Protein AF-A0A3C1YW17-F1 (afdb_monomer_lite)

Secondary structure (DSSP, 8-state):
--TTTTTTTHHHHHHHHHHHHHHHHHHHHHHH-TTPPEEETTEEE-STHHHHHHHHHHHHHHHHHHHHHTT-HHHHHHHHHHHHHHHHHHHHHHHHH---HHHHHHHHHHHHHHHHHHHTGGGGSPP--HHHHHHTT------

Structure (mmCIF, N/CA/C/O backbone):
data_AF-A0A3C1YW17-F1
#
_entry.id   AF-A0A3C1YW17-F1
#
loop_
_atom_site.group_PDB
_atom_site.id
_atom_site.type_symbol
_atom_site.label_atom_id
_atom_site.label_alt_id
_atom_site.label_comp_id
_atom_site.label_asym_id
_atom_site.label_entity_id
_atom_site.label_seq_id
_atom_site.pdbx_PDB_ins_code
_atom_site.Cartn_x
_atom_site.Cartn_y
_atom_site.Cartn_z
_atom_site.occupancy
_atom_site.B_iso_or_equiv
_atom_site.auth_seq_id
_atom_site.auth_comp_id
_atom_site.auth_asym_id
_atom_site.auth_atom_id
_atom_site.pdbx_PDB_model_num
ATOM 1 N N . MET A 1 1 ? -28.255 -1.111 23.236 1.00 42.66 1 MET A N 1
ATOM 2 C CA . MET A 1 1 ? -26.813 -0.766 23.184 1.00 42.66 1 MET A CA 1
ATOM 3 C C . MET A 1 1 ? -26.067 -1.498 22.045 1.00 42.66 1 MET A C 1
ATOM 5 O O . MET A 1 1 ? -24.915 -1.858 22.203 1.00 42.66 1 MET A O 1
ATOM 9 N N . VAL A 1 2 ? -26.694 -1.706 20.872 1.00 45.72 2 VAL A N 1
ATOM 10 C CA . VAL A 1 2 ? -26.144 -2.547 19.773 1.00 45.72 2 VAL A CA 1
ATOM 11 C C . VAL A 1 2 ? -25.498 -1.714 18.645 1.00 45.72 2 VAL A C 1
ATOM 13 O O . VAL A 1 2 ? -24.780 -2.234 17.804 1.00 45.72 2 VAL A O 1
ATOM 16 N N . ARG A 1 3 ? -25.691 -0.386 18.637 1.00 38.03 3 ARG A N 1
ATOM 17 C CA . ARG A 1 3 ? -25.275 0.491 17.524 1.00 38.03 3 ARG A CA 1
ATOM 18 C C . ARG A 1 3 ? -23.795 0.914 17.557 1.00 38.03 3 ARG A C 1
ATOM 20 O O . ARG A 1 3 ? -23.273 1.336 16.532 1.00 38.03 3 ARG A O 1
ATOM 27 N N . GLN A 1 4 ? -23.119 0.809 18.706 1.00 47.25 4 GLN A N 1
ATOM 28 C CA . GLN A 1 4 ? -21.740 1.299 18.877 1.00 47.25 4 GLN A CA 1
ATOM 29 C C . GLN A 1 4 ? -20.655 0.311 18.415 1.00 47.25 4 GLN A C 1
ATOM 31 O O . GLN A 1 4 ? -19.578 0.744 18.015 1.00 47.25 4 GLN A O 1
ATOM 36 N N . THR A 1 5 ? -20.917 -0.999 18.404 1.00 50.47 5 THR A N 1
ATOM 37 C CA . THR A 1 5 ? -19.925 -2.011 17.991 1.00 50.47 5 THR A CA 1
ATOM 38 C C . THR A 1 5 ? -19.733 -2.069 16.474 1.00 50.47 5 THR A C 1
ATOM 40 O O . THR A 1 5 ? -18.612 -2.262 16.006 1.00 50.47 5 THR A O 1
ATOM 43 N N . THR A 1 6 ? -20.788 -1.831 15.689 1.00 54.44 6 THR A N 1
ATOM 44 C CA . THR A 1 6 ? -20.739 -1.901 14.216 1.00 54.44 6 THR A CA 1
ATOM 45 C C . THR A 1 6 ? -19.977 -0.731 13.579 1.00 54.44 6 THR A C 1
ATOM 47 O O . THR A 1 6 ? -19.446 -0.870 12.483 1.00 54.44 6 THR A O 1
ATOM 50 N N . GLN A 1 7 ? -19.871 0.410 14.270 1.00 68.81 7 GLN A N 1
ATOM 51 C CA . GLN A 1 7 ? -19.274 1.648 13.744 1.00 68.81 7 GLN A CA 1
ATOM 52 C C . GLN A 1 7 ? -17.746 1.733 13.893 1.00 68.81 7 GLN A C 1
ATOM 54 O O . GLN A 1 7 ? -17.108 2.587 13.276 1.00 68.81 7 GLN A O 1
ATOM 59 N N . ARG A 1 8 ? -17.124 0.853 14.689 1.00 82.25 8 ARG A N 1
ATOM 60 C CA . ARG A 1 8 ? -15.684 0.938 14.959 1.00 82.25 8 ARG A CA 1
ATOM 61 C C . ARG A 1 8 ? -14.867 0.598 13.708 1.00 82.25 8 ARG A C 1
ATOM 63 O O . ARG A 1 8 ? -14.898 -0.533 13.222 1.00 82.25 8 ARG A O 1
ATOM 70 N N . GLY A 1 9 ? -14.099 1.582 13.239 1.00 89.81 9 GLY A N 1
ATOM 71 C CA . GLY A 1 9 ? -13.130 1.421 12.154 1.00 89.81 9 GLY A CA 1
ATOM 72 C C . GLY A 1 9 ? -13.745 1.101 10.792 1.00 89.81 9 GLY A C 1
ATOM 73 O O . GLY A 1 9 ? -13.084 0.444 9.998 1.00 89.81 9 GLY A O 1
ATOM 74 N N . ILE A 1 10 ? -14.998 1.505 10.526 1.00 94.69 10 ILE A N 1
ATOM 75 C CA . ILE A 1 10 ? -15.660 1.271 9.225 1.00 94.69 10 ILE A CA 1
ATOM 76 C C . ILE A 1 10 ? -14.802 1.778 8.063 1.00 94.69 10 ILE A C 1
ATOM 78 O O . ILE A 1 10 ? -14.644 1.087 7.068 1.00 94.69 10 ILE A O 1
ATOM 82 N N . ASP A 1 11 ? -14.225 2.961 8.204 1.00 95.25 11 ASP A N 1
ATOM 83 C CA . ASP A 1 11 ? -13.299 3.551 7.243 1.00 95.25 11 ASP A CA 1
ATOM 84 C C . ASP A 1 11 ? -12.079 2.664 6.959 1.00 95.25 11 ASP A C 1
ATOM 86 O O . ASP A 1 11 ? -11.790 2.379 5.800 1.00 95.25 11 ASP A O 1
ATOM 90 N N . LEU A 1 12 ? -11.412 2.143 7.991 1.00 95.88 12 LEU A N 1
ATOM 91 C CA . LEU A 1 12 ? -10.318 1.183 7.810 1.00 95.88 12 LEU A CA 1
ATOM 92 C C . LEU A 1 12 ? -10.796 -0.112 7.153 1.00 95.88 12 LEU A C 1
ATOM 94 O O . LEU A 1 12 ? -10.087 -0.653 6.313 1.00 95.88 12 LEU A O 1
ATOM 98 N N . LYS A 1 13 ? -12.001 -0.592 7.472 1.00 96.75 13 LYS A N 1
ATOM 99 C CA . LYS A 1 13 ? -12.582 -1.776 6.819 1.00 96.75 13 LYS A CA 1
ATOM 100 C C . LYS A 1 13 ? -12.884 -1.529 5.343 1.00 96.75 13 LYS A C 1
ATOM 102 O O . LYS A 1 13 ? -12.658 -2.426 4.537 1.00 96.75 13 LYS A O 1
ATOM 107 N N . LEU A 1 14 ? -13.349 -0.331 4.985 1.00 97.19 14 LEU A N 1
ATOM 108 C CA . LEU A 1 14 ? -13.546 0.081 3.594 1.00 97.19 14 LEU A CA 1
ATOM 109 C C . LEU A 1 14 ? -12.213 0.135 2.848 1.00 97.19 14 LEU A C 1
ATOM 111 O O . LEU A 1 14 ? -12.113 -0.422 1.758 1.00 97.19 14 LEU A O 1
ATOM 115 N N . PHE A 1 15 ? -11.171 0.711 3.456 1.00 97.56 15 PHE A N 1
ATOM 116 C CA . PHE A 1 15 ? -9.818 0.619 2.906 1.00 97.56 15 PHE A CA 1
ATOM 117 C C . PHE A 1 15 ? -9.369 -0.836 2.774 1.00 97.56 15 PHE A C 1
ATOM 119 O O . PHE A 1 15 ? -8.833 -1.208 1.740 1.00 97.56 15 PHE A O 1
ATOM 126 N N . GLY A 1 16 ? -9.645 -1.684 3.763 1.00 97.81 16 GLY A N 1
ATOM 127 C CA . GLY A 1 16 ? -9.329 -3.107 3.700 1.00 97.81 16 GLY A CA 1
ATOM 128 C C . GLY A 1 16 ? -9.994 -3.807 2.514 1.00 97.81 16 GLY A C 1
ATOM 129 O O . GLY A 1 16 ? -9.319 -4.489 1.749 1.00 97.81 16 GLY A O 1
ATOM 130 N N . ALA A 1 17 ? -11.290 -3.577 2.299 1.00 98.19 17 ALA A N 1
ATOM 131 C CA . ALA A 1 17 ? -12.010 -4.092 1.136 1.00 98.19 17 ALA A CA 1
ATOM 132 C C . ALA A 1 17 ? -11.430 -3.562 -0.186 1.00 98.19 17 ALA A C 1
ATOM 134 O O . ALA A 1 17 ? -11.287 -4.324 -1.142 1.00 98.19 17 ALA A O 1
ATOM 135 N N . LEU A 1 18 ? -11.036 -2.285 -0.231 1.00 97.94 18 LEU A N 1
ATOM 136 C CA . LEU A 1 18 ? -10.376 -1.697 -1.395 1.00 97.94 18 LEU A CA 1
ATOM 137 C C . LEU A 1 18 ? -9.015 -2.353 -1.667 1.00 97.94 18 LEU A C 1
ATOM 139 O O . LEU A 1 18 ? -8.719 -2.663 -2.813 1.00 97.94 18 LEU A O 1
ATOM 143 N N . PHE A 1 19 ? -8.220 -2.634 -0.634 1.00 98.06 19 PHE A N 1
ATOM 144 C CA . PHE A 1 19 ? -6.955 -3.366 -0.757 1.00 98.06 19 PHE A CA 1
ATOM 145 C C . PHE A 1 19 ? -7.159 -4.786 -1.302 1.00 98.06 19 PHE A C 1
ATOM 147 O O . PHE A 1 19 ? -6.386 -5.226 -2.148 1.00 98.06 19 PHE A O 1
ATOM 154 N N . LEU A 1 20 ? -8.217 -5.489 -0.879 1.00 98.50 20 LEU A N 1
ATOM 155 C CA . LEU A 1 20 ? -8.567 -6.798 -1.448 1.00 98.50 20 LEU A CA 1
ATOM 156 C C . LEU A 1 20 ? -8.933 -6.683 -2.935 1.00 98.50 20 LEU A C 1
ATOM 158 O O . LEU A 1 20 ? -8.476 -7.486 -3.745 1.00 98.50 20 LEU A O 1
ATOM 162 N N . LEU A 1 21 ? -9.725 -5.673 -3.305 1.00 98.25 21 LEU A N 1
ATOM 163 C CA . LEU A 1 21 ? -10.079 -5.420 -4.702 1.00 98.25 21 LEU A CA 1
ATOM 164 C C . LEU A 1 21 ? -8.838 -5.092 -5.545 1.00 98.25 21 LEU A C 1
ATOM 166 O O . LEU A 1 21 ? -8.682 -5.638 -6.632 1.00 98.25 21 LEU A O 1
ATOM 170 N N . VAL A 1 22 ? -7.939 -4.249 -5.036 1.00 96.50 22 VAL A N 1
ATOM 171 C CA . VAL A 1 22 ? -6.671 -3.914 -5.701 1.00 96.50 22 VAL A CA 1
ATOM 172 C C . VAL A 1 22 ? -5.788 -5.151 -5.843 1.00 96.50 22 VAL A C 1
ATOM 174 O O . VAL A 1 22 ? -5.273 -5.385 -6.927 1.00 96.50 22 VAL A O 1
ATOM 177 N N . GLY A 1 23 ? -5.676 -5.996 -4.815 1.00 97.31 23 GLY A N 1
ATOM 178 C CA . GLY A 1 23 ? -4.942 -7.262 -4.914 1.00 97.31 23 GLY A CA 1
ATOM 179 C C . GLY A 1 23 ? -5.503 -8.194 -5.994 1.00 97.31 23 GLY A C 1
ATOM 180 O O . GLY A 1 23 ? -4.745 -8.845 -6.709 1.00 97.31 23 GLY A O 1
ATOM 181 N N . LEU A 1 24 ? -6.826 -8.224 -6.175 1.00 97.88 24 LEU A N 1
ATOM 182 C CA . LEU A 1 24 ? -7.446 -8.966 -7.274 1.00 97.88 24 LEU A CA 1
ATOM 183 C C . LEU A 1 24 ? -7.111 -8.341 -8.634 1.00 97.88 24 LEU A C 1
ATOM 185 O O . LEU A 1 24 ? -6.743 -9.062 -9.558 1.00 97.88 24 LEU A O 1
ATOM 189 N N . ILE A 1 25 ? -7.206 -7.017 -8.757 1.00 96.75 25 ILE A N 1
ATOM 190 C CA . ILE A 1 25 ? -6.856 -6.298 -9.989 1.00 96.75 25 ILE A CA 1
ATOM 191 C C . ILE A 1 25 ? -5.383 -6.522 -10.349 1.00 96.75 25 ILE A C 1
ATOM 193 O O . ILE A 1 25 ? -5.086 -6.793 -11.508 1.00 96.75 25 ILE A O 1
ATOM 197 N N . ASP A 1 26 ? -4.477 -6.486 -9.372 1.00 94.38 26 ASP A N 1
ATOM 198 C CA . ASP A 1 26 ? -3.055 -6.782 -9.554 1.00 94.38 26 ASP A CA 1
ATOM 199 C C . ASP A 1 26 ? -2.849 -8.174 -10.165 1.00 94.38 26 ASP A C 1
ATOM 201 O O . ASP A 1 26 ? -2.101 -8.309 -11.132 1.00 94.38 26 ASP A O 1
ATOM 205 N N . LEU A 1 27 ? -3.537 -9.204 -9.652 1.00 95.75 27 LEU A N 1
ATOM 206 C CA . LEU A 1 27 ? -3.470 -10.553 -10.227 1.00 95.75 27 LEU A CA 1
ATOM 207 C C . LEU A 1 27 ? -3.952 -10.577 -11.679 1.00 95.75 27 LEU A C 1
ATOM 209 O O . LEU A 1 27 ? -3.285 -11.162 -12.530 1.00 95.75 27 LEU A O 1
ATOM 213 N N . LEU A 1 28 ? -5.076 -9.918 -11.973 1.00 95.81 28 LEU A N 1
ATOM 214 C CA . LEU A 1 28 ? -5.606 -9.846 -13.335 1.00 95.81 28 LEU A CA 1
ATOM 215 C C . LEU A 1 28 ? -4.633 -9.118 -14.270 1.00 95.81 28 LEU A C 1
ATOM 217 O O . LEU A 1 28 ? -4.410 -9.571 -15.387 1.00 95.81 28 LEU A O 1
ATOM 221 N N . ILE A 1 29 ? -4.009 -8.024 -13.827 1.00 92.69 29 ILE A N 1
ATOM 222 C CA . ILE A 1 29 ? -3.012 -7.300 -14.626 1.00 92.69 29 ILE A CA 1
ATOM 223 C C . ILE A 1 29 ? -1.795 -8.186 -14.899 1.00 92.69 29 ILE A C 1
ATOM 225 O O . ILE A 1 29 ? -1.296 -8.203 -16.021 1.00 92.69 29 ILE A O 1
ATOM 229 N N . ILE A 1 30 ? -1.314 -8.922 -13.897 1.00 92.12 30 ILE A N 1
ATOM 230 C CA . ILE A 1 30 ? -0.170 -9.826 -14.058 1.00 92.12 30 ILE A CA 1
ATOM 231 C C . ILE A 1 30 ? -0.486 -10.928 -15.075 1.00 92.12 30 ILE A C 1
ATOM 233 O O . ILE A 1 30 ? 0.354 -11.197 -15.936 1.00 92.12 30 ILE A O 1
ATOM 237 N N . GLU A 1 31 ? -1.679 -11.518 -14.997 1.00 93.19 31 GLU A N 1
ATOM 238 C CA . GLU A 1 31 ? -2.120 -12.600 -15.883 1.00 93.19 31 GLU A CA 1
ATOM 239 C C . GLU A 1 31 ? -2.373 -12.112 -17.317 1.00 93.19 31 GLU A C 1
ATOM 241 O O . GLU A 1 31 ? -1.894 -12.712 -18.276 1.00 93.19 31 GLU A O 1
ATOM 246 N N . PHE A 1 32 ? -3.079 -10.989 -17.488 1.00 93.69 32 PHE A N 1
ATOM 247 C CA . PHE A 1 32 ? -3.423 -10.467 -18.815 1.00 93.69 32 PHE A CA 1
ATOM 248 C C . PHE A 1 32 ? -2.292 -9.672 -19.478 1.00 93.69 32 PHE A C 1
ATOM 250 O O . PHE A 1 32 ? -2.268 -9.543 -20.703 1.00 93.69 32 PHE A O 1
ATOM 257 N N . PHE A 1 33 ? -1.335 -9.154 -18.703 1.00 90.88 33 PHE A N 1
ATOM 258 C CA . PHE A 1 33 ? -0.206 -8.364 -19.202 1.00 90.88 33 PHE A CA 1
ATOM 259 C C . PHE A 1 33 ? 1.135 -8.870 -18.640 1.00 90.88 33 PHE A C 1
ATOM 261 O O . PHE A 1 33 ? 1.886 -8.118 -18.004 1.00 90.88 33 PHE A O 1
ATOM 268 N N . PRO A 1 34 ? 1.520 -10.130 -18.920 1.00 84.94 34 PRO A N 1
ATOM 269 C CA . PRO A 1 34 ? 2.721 -10.737 -18.345 1.00 84.94 34 PRO A CA 1
ATOM 270 C C . PRO A 1 34 ? 4.013 -10.035 -18.791 1.00 84.94 34 PRO A C 1
ATOM 272 O O . PRO A 1 34 ? 5.004 -10.038 -18.058 1.00 84.94 34 PRO A O 1
ATOM 275 N N . ALA A 1 35 ? 3.992 -9.363 -19.948 1.00 85.06 35 ALA A N 1
ATOM 276 C CA . ALA A 1 35 ? 5.108 -8.578 -20.476 1.00 85.06 35 ALA A CA 1
ATOM 277 C C . ALA A 1 35 ? 5.304 -7.211 -19.788 1.00 85.06 35 ALA A C 1
ATOM 279 O O . ALA A 1 35 ? 6.322 -6.560 -20.020 1.00 85.06 35 ALA A O 1
ATOM 280 N N . TYR A 1 36 ? 4.372 -6.760 -18.938 1.00 81.25 36 TYR A N 1
ATOM 281 C CA . TYR A 1 36 ? 4.495 -5.486 -18.224 1.00 81.25 36 TYR A CA 1
ATOM 282 C C . TYR A 1 36 ? 5.769 -5.463 -17.366 1.00 81.25 36 TYR A C 1
ATOM 284 O O . TYR A 1 36 ? 5.936 -6.296 -16.476 1.00 81.25 36 TYR A O 1
ATOM 292 N N . ALA A 1 37 ? 6.689 -4.537 -17.630 1.00 81.31 37 ALA A N 1
ATOM 293 C CA . ALA A 1 37 ? 7.969 -4.495 -16.933 1.00 81.31 37 ALA A CA 1
ATOM 294 C C . ALA A 1 37 ? 7.825 -3.816 -15.563 1.00 81.31 37 ALA A C 1
ATOM 296 O O . ALA A 1 37 ? 7.443 -2.648 -15.473 1.00 81.31 37 ALA A O 1
ATOM 297 N N . LEU A 1 38 ? 8.157 -4.540 -14.491 1.00 85.62 38 LEU A N 1
ATOM 298 C CA . LEU A 1 38 ? 8.087 -4.004 -13.135 1.00 85.62 38 LEU A CA 1
ATOM 299 C C . LEU A 1 38 ? 9.341 -3.172 -12.849 1.00 85.62 38 LEU A C 1
ATOM 301 O O . LEU A 1 38 ? 10.456 -3.691 -12.894 1.00 85.62 38 LEU A O 1
ATOM 305 N N . LYS A 1 39 ? 9.154 -1.888 -12.535 1.00 90.12 39 LYS A N 1
ATOM 306 C CA . LYS A 1 39 ? 10.233 -0.997 -12.096 1.00 90.12 39 LYS A CA 1
ATOM 307 C C . LYS A 1 39 ? 10.274 -0.942 -10.575 1.00 90.12 39 LYS A C 1
ATOM 309 O O . LYS A 1 39 ? 9.325 -0.473 -9.950 1.00 90.12 39 LYS A O 1
ATOM 314 N N . LEU A 1 40 ? 11.375 -1.379 -9.983 1.00 90.50 40 LEU A N 1
ATOM 315 C CA . LEU A 1 40 ? 11.556 -1.429 -8.540 1.00 90.50 40 LEU A CA 1
ATOM 316 C C . LEU A 1 40 ? 12.933 -0.872 -8.174 1.00 90.50 40 LEU A C 1
ATOM 318 O O . LEU A 1 40 ? 13.937 -1.346 -8.695 1.00 90.50 40 LEU A O 1
ATOM 322 N N . PHE A 1 41 ? 12.981 0.129 -7.291 1.00 93.19 41 PHE A N 1
ATOM 323 C CA . PHE A 1 41 ? 14.231 0.732 -6.805 1.00 93.19 41 PHE A CA 1
ATOM 324 C C . PHE A 1 41 ? 15.213 1.174 -7.909 1.00 93.19 41 PHE A C 1
ATOM 326 O O . PHE A 1 41 ? 16.420 0.982 -7.797 1.00 93.19 41 PHE A O 1
ATOM 333 N N . GLY A 1 42 ? 14.711 1.749 -9.002 1.00 92.62 42 GLY A N 1
ATOM 334 C CA . GLY A 1 42 ? 15.528 2.174 -10.143 1.00 92.62 42 GLY A CA 1
ATOM 335 C C . GLY A 1 42 ? 15.942 1.037 -11.084 1.00 92.62 42 GLY A C 1
ATOM 336 O O . GLY A 1 42 ? 16.693 1.269 -12.026 1.00 92.62 42 GLY A O 1
ATOM 337 N N . VAL A 1 43 ? 15.446 -0.186 -10.883 1.00 92.12 43 VAL A N 1
ATOM 338 C CA . VAL A 1 43 ? 15.773 -1.354 -11.713 1.00 92.12 43 VAL A CA 1
ATOM 339 C C . VAL A 1 43 ? 14.529 -1.857 -12.435 1.00 92.12 43 VAL A C 1
ATOM 341 O O . VAL A 1 43 ? 13.439 -1.900 -11.870 1.00 92.12 43 VAL A O 1
ATOM 344 N N . THR A 1 44 ? 14.691 -2.264 -13.695 1.00 92.38 44 THR A N 1
ATOM 345 C CA . THR A 1 44 ? 13.633 -2.947 -14.449 1.00 92.38 44 THR A CA 1
ATOM 346 C C . THR A 1 44 ? 13.797 -4.455 -14.289 1.00 92.38 44 THR A C 1
ATOM 348 O O . THR A 1 44 ? 14.803 -5.017 -14.716 1.00 92.38 44 THR A O 1
ATOM 351 N N . ILE A 1 45 ? 12.813 -5.115 -13.681 1.00 87.88 45 ILE A N 1
ATOM 352 C CA . ILE A 1 45 ? 12.826 -6.561 -13.447 1.00 87.88 45 ILE A CA 1
ATOM 353 C C . ILE A 1 45 ? 12.200 -7.267 -14.651 1.00 87.88 45 ILE A C 1
ATOM 355 O O . ILE A 1 45 ? 11.041 -7.022 -14.995 1.00 87.88 45 ILE A O 1
ATOM 359 N N . VAL A 1 46 ? 12.973 -8.149 -15.286 1.00 87.19 46 VAL A N 1
ATOM 360 C CA . VAL A 1 46 ? 12.597 -8.880 -16.506 1.00 87.19 46 VAL A CA 1
ATOM 361 C C . VAL A 1 46 ? 12.850 -10.386 -16.373 1.00 87.19 46 VAL A C 1
ATOM 363 O O . VAL A 1 46 ? 13.522 -10.839 -15.448 1.00 87.19 46 VAL A O 1
ATOM 366 N N . GLY A 1 47 ? 12.316 -11.166 -17.316 1.00 85.06 47 GLY A N 1
ATOM 367 C CA . GLY A 1 47 ? 12.484 -12.621 -17.370 1.00 85.06 47 GLY A CA 1
ATOM 368 C C . GLY A 1 47 ? 11.496 -13.402 -16.489 1.00 85.06 47 GLY A C 1
ATOM 369 O O . GLY A 1 47 ? 10.618 -12.807 -15.864 1.00 85.06 47 GLY A O 1
ATOM 370 N N . PRO A 1 48 ? 11.617 -14.742 -16.423 1.00 81.88 48 PRO A N 1
ATOM 371 C CA . PRO A 1 48 ? 10.632 -15.603 -15.755 1.00 81.88 48 PRO A CA 1
ATOM 372 C C . PRO A 1 48 ? 10.450 -15.302 -14.261 1.00 81.88 48 PRO A C 1
ATOM 374 O O . PRO A 1 48 ? 9.337 -15.345 -13.743 1.00 81.88 48 PRO A O 1
ATOM 377 N N . LEU A 1 49 ? 11.529 -14.918 -13.569 1.00 84.25 49 LEU A N 1
ATOM 378 C CA . LEU A 1 49 ? 11.477 -14.553 -12.150 1.00 84.25 49 LEU A CA 1
ATOM 379 C C . LEU A 1 49 ? 10.708 -13.250 -11.894 1.00 84.25 49 LEU A C 1
ATOM 381 O O . LEU A 1 49 ? 10.207 -13.053 -10.787 1.00 84.25 49 LEU A O 1
ATOM 385 N N . ALA A 1 50 ? 10.543 -12.388 -12.905 1.00 86.44 50 ALA A N 1
ATOM 386 C CA . ALA A 1 50 ? 9.743 -11.174 -12.774 1.00 86.44 50 ALA A CA 1
ATOM 387 C C . ALA A 1 50 ? 8.288 -11.490 -12.414 1.00 86.44 50 ALA A C 1
ATOM 389 O O . ALA A 1 50 ? 7.665 -10.711 -11.702 1.00 86.44 50 ALA A O 1
ATOM 390 N N . TYR A 1 51 ? 7.758 -12.639 -12.846 1.00 87.00 51 TYR A N 1
ATOM 391 C CA . TYR A 1 51 ? 6.415 -13.079 -12.473 1.00 87.00 51 TYR A CA 1
ATOM 392 C C . TYR A 1 51 ? 6.278 -13.258 -10.954 1.00 87.00 51 TYR A C 1
ATOM 394 O O . TYR A 1 51 ? 5.380 -12.689 -10.340 1.00 87.00 51 TYR A O 1
ATOM 402 N N . LEU A 1 52 ? 7.227 -13.959 -10.323 1.00 88.00 52 LEU A N 1
ATOM 403 C CA . LEU A 1 52 ? 7.237 -14.158 -8.870 1.00 88.00 52 LEU A CA 1
ATOM 404 C C . LEU A 1 52 ? 7.393 -12.837 -8.115 1.00 88.00 52 LEU A C 1
ATOM 406 O O . LEU A 1 52 ? 6.717 -12.613 -7.113 1.00 88.00 52 LEU A O 1
ATOM 410 N N . VAL A 1 53 ? 8.243 -11.937 -8.614 1.00 89.19 53 VAL A N 1
ATOM 411 C CA . VAL A 1 53 ? 8.407 -10.617 -7.994 1.00 89.19 53 VAL A CA 1
ATOM 412 C C . VAL A 1 53 ? 7.131 -9.787 -8.124 1.00 89.19 53 VAL A C 1
ATOM 414 O O . VAL A 1 53 ? 6.761 -9.091 -7.183 1.00 89.19 53 VAL A O 1
ATOM 417 N N . LYS A 1 54 ? 6.407 -9.872 -9.243 1.00 91.31 54 LYS A N 1
ATOM 418 C CA . LYS A 1 54 ? 5.118 -9.184 -9.401 1.00 91.31 54 LYS A CA 1
ATOM 419 C C . LYS A 1 54 ? 4.073 -9.691 -8.413 1.00 91.31 54 LYS A C 1
ATOM 421 O O . LYS A 1 54 ? 3.358 -8.867 -7.854 1.00 91.31 54 LYS A O 1
ATOM 426 N N . LEU A 1 55 ? 4.034 -11.000 -8.142 1.00 93.19 55 LEU A N 1
ATOM 427 C CA . LEU A 1 55 ? 3.102 -11.602 -7.178 1.00 93.19 55 LEU A CA 1
ATOM 428 C C . LEU A 1 55 ? 3.272 -11.084 -5.743 1.00 93.19 55 LEU A C 1
ATOM 430 O O . LEU A 1 55 ? 2.350 -11.227 -4.939 1.00 93.19 55 LEU A O 1
ATOM 434 N N . HIS A 1 56 ? 4.396 -10.437 -5.414 1.00 92.94 56 HIS A N 1
ATOM 435 C CA . HIS A 1 56 ? 4.558 -9.813 -4.101 1.00 92.94 56 HIS A CA 1
ATOM 436 C C . HIS A 1 56 ? 3.482 -8.743 -3.844 1.00 92.94 56 HIS A C 1
ATOM 438 O O . HIS A 1 56 ? 2.944 -8.686 -2.741 1.00 92.94 56 HIS A O 1
ATOM 444 N N . SER A 1 57 ? 3.139 -7.934 -4.856 1.00 92.19 57 SER A N 1
ATOM 445 C CA . SER A 1 57 ? 2.183 -6.829 -4.717 1.00 92.19 57 SER A CA 1
ATOM 446 C C . SER A 1 57 ? 0.784 -7.319 -4.332 1.00 92.19 57 SER A C 1
ATOM 448 O O . SER A 1 57 ? 0.316 -6.949 -3.253 1.00 92.19 57 SER A O 1
ATOM 450 N N . PRO A 1 58 ? 0.129 -8.216 -5.104 1.00 96.44 58 PRO A N 1
ATOM 451 C CA . PRO A 1 58 ? -1.188 -8.723 -4.736 1.00 96.44 58 PRO A CA 1
ATOM 452 C C . PRO A 1 58 ? -1.164 -9.471 -3.404 1.00 96.44 58 PRO A C 1
ATOM 454 O O . PRO A 1 58 ? -2.084 -9.313 -2.606 1.00 96.44 58 PRO A O 1
ATOM 457 N N . ALA A 1 59 ? -0.106 -10.237 -3.110 1.00 97.38 59 ALA A N 1
ATOM 458 C CA . ALA A 1 59 ? 0.008 -10.945 -1.838 1.00 97.38 59 ALA A CA 1
ATOM 459 C C . ALA A 1 59 ? 0.003 -9.979 -0.640 1.00 97.38 59 ALA A C 1
ATOM 461 O O . ALA A 1 59 ? -0.756 -10.175 0.313 1.00 97.38 59 ALA A O 1
ATOM 462 N N . VAL A 1 60 ? 0.803 -8.910 -0.694 1.00 97.31 60 VAL A N 1
ATOM 463 C CA . VAL A 1 60 ? 0.839 -7.908 0.379 1.00 97.31 60 VAL A CA 1
ATOM 464 C C . VAL A 1 60 ? -0.463 -7.109 0.427 1.00 97.31 60 VAL A C 1
ATOM 466 O O . VAL A 1 60 ? -0.977 -6.869 1.523 1.00 97.31 60 VAL A O 1
ATOM 469 N N . HIS A 1 61 ? -1.057 -6.770 -0.721 1.00 98.25 61 HIS A N 1
ATOM 470 C CA . HIS A 1 61 ? -2.365 -6.117 -0.770 1.00 98.25 61 HIS A CA 1
ATOM 471 C C . HIS A 1 61 ? -3.458 -6.962 -0.108 1.00 98.25 61 HIS A C 1
ATOM 473 O O . HIS A 1 61 ? -4.220 -6.434 0.704 1.00 98.25 61 HIS A O 1
ATOM 479 N N . PHE A 1 62 ? -3.501 -8.273 -0.358 1.00 98.56 62 PHE A N 1
ATOM 480 C CA . PHE A 1 62 ? -4.459 -9.161 0.298 1.00 98.56 62 PHE A CA 1
ATOM 481 C C . PHE A 1 62 ? -4.235 -9.259 1.806 1.00 98.56 62 PHE A C 1
ATOM 483 O O . PHE A 1 62 ? -5.201 -9.205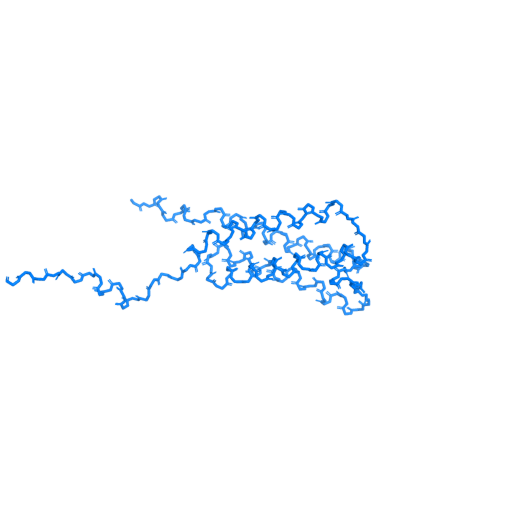 2.569 1.00 98.56 62 PHE A O 1
ATOM 490 N N . LEU A 1 63 ? -2.980 -9.365 2.254 1.00 98.31 63 LEU A N 1
ATOM 491 C CA . LEU A 1 63 ? -2.654 -9.415 3.680 1.00 98.31 63 LEU A CA 1
ATOM 492 C C . LEU A 1 63 ? -3.057 -8.122 4.396 1.00 98.31 63 LEU A C 1
ATOM 494 O O . LEU A 1 63 ? -3.724 -8.186 5.429 1.00 98.31 63 LEU A O 1
ATOM 498 N N . ILE A 1 64 ? -2.714 -6.956 3.840 1.00 98.25 64 ILE A N 1
ATOM 499 C CA . ILE A 1 64 ? -3.138 -5.658 4.385 1.00 98.25 64 ILE A CA 1
ATOM 500 C C . ILE A 1 64 ? -4.664 -5.551 4.364 1.00 98.25 64 ILE A C 1
ATOM 502 O O . ILE A 1 64 ? -5.263 -5.163 5.365 1.00 98.25 64 ILE A O 1
ATOM 506 N N . GLY A 1 65 ? -5.304 -5.936 3.259 1.00 98.19 65 GLY A N 1
ATOM 507 C CA . GLY A 1 65 ? -6.754 -5.887 3.102 1.00 98.19 65 GLY A CA 1
ATOM 508 C C . GLY A 1 65 ? -7.481 -6.708 4.162 1.00 98.19 65 GLY A C 1
ATOM 509 O O . GLY A 1 65 ? -8.325 -6.183 4.892 1.00 98.19 65 GLY A O 1
ATOM 510 N N . TYR A 1 66 ? -7.090 -7.973 4.323 1.00 98.25 66 TYR A N 1
ATOM 511 C CA . TYR A 1 66 ? -7.598 -8.851 5.377 1.00 98.25 66 TYR A CA 1
ATOM 512 C C . TYR A 1 66 ? -7.344 -8.253 6.764 1.00 98.25 66 TYR A C 1
ATOM 514 O O . TYR A 1 66 ? -8.253 -8.151 7.593 1.00 98.25 66 TYR A O 1
ATOM 522 N N . GLY A 1 67 ? -6.116 -7.810 7.016 1.00 97.31 67 GLY A N 1
ATOM 523 C CA . GLY A 1 67 ? -5.742 -7.222 8.289 1.00 97.31 67 GLY A CA 1
A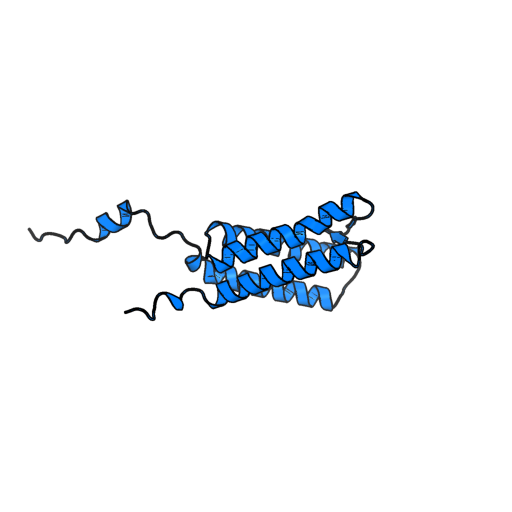TOM 524 C C . GLY A 1 67 ? -6.552 -5.968 8.632 1.00 97.31 67 GLY A C 1
ATOM 525 O O . GLY A 1 67 ? -6.943 -5.803 9.783 1.00 97.31 67 GLY A O 1
ATOM 526 N N . PHE A 1 68 ? -6.903 -5.131 7.659 1.00 97.56 68 PHE A N 1
ATOM 527 C CA . PHE A 1 68 ? -7.731 -3.937 7.857 1.00 97.56 68 PHE A CA 1
ATOM 528 C C . PHE A 1 68 ? -9.210 -4.272 8.075 1.00 97.56 68 PHE A C 1
ATOM 530 O O . PHE A 1 68 ? -9.827 -3.724 8.991 1.00 97.56 68 PHE A O 1
ATOM 537 N N . VAL A 1 69 ? -9.774 -5.210 7.306 1.00 97.25 69 VAL A N 1
ATOM 538 C CA . VAL A 1 69 ? -11.169 -5.666 7.473 1.00 97.25 69 VAL A CA 1
ATOM 539 C C . VAL A 1 69 ? -11.411 -6.207 8.887 1.00 97.25 69 VAL A C 1
ATOM 541 O O . VAL A 1 69 ? -12.449 -5.933 9.500 1.00 97.25 69 VAL A O 1
ATOM 544 N N . PHE A 1 70 ? -10.434 -6.928 9.436 1.00 95.44 70 PHE A N 1
ATOM 545 C CA . PHE A 1 70 ? -10.518 -7.526 10.770 1.00 95.44 70 PHE A CA 1
ATOM 546 C C . PHE A 1 70 ? -9.758 -6.749 11.855 1.00 95.44 70 PHE A C 1
ATOM 548 O O . PHE A 1 70 ? -9.664 -7.238 12.979 1.00 95.44 70 PHE A O 1
ATOM 555 N N . LEU A 1 71 ? -9.235 -5.556 11.540 1.00 94.62 71 LEU A N 1
ATOM 556 C CA . LEU A 1 71 ? -8.441 -4.701 12.437 1.00 94.62 71 LEU A CA 1
ATOM 557 C C . LEU A 1 71 ? -7.332 -5.465 13.189 1.00 94.62 71 LEU A C 1
ATOM 559 O O . LEU A 1 71 ? -7.139 -5.299 14.392 1.00 94.62 71 LEU A O 1
ATOM 563 N N . ARG A 1 72 ? -6.604 -6.335 12.483 1.00 95.50 72 ARG A N 1
ATOM 564 C CA . ARG A 1 72 ? -5.524 -7.148 13.050 1.00 95.50 72 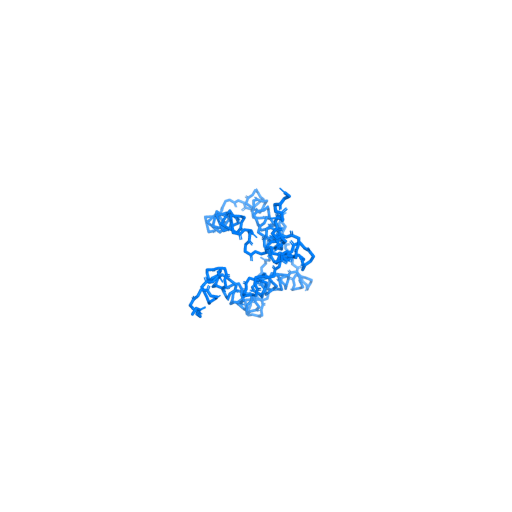ARG A CA 1
ATOM 565 C C . ARG A 1 72 ? -4.313 -6.274 13.412 1.00 95.50 72 ARG A C 1
ATOM 567 O O . ARG A 1 72 ? -3.863 -5.514 12.552 1.00 95.50 72 ARG A O 1
ATOM 574 N N . PRO A 1 73 ? -3.707 -6.434 14.604 1.00 93.38 73 PRO A N 1
ATOM 575 C CA . PRO A 1 73 ? -2.617 -5.568 15.066 1.00 93.38 73 PRO A CA 1
ATOM 576 C C . PRO A 1 73 ? -1.403 -5.495 14.143 1.00 93.38 73 PRO A C 1
ATOM 578 O O . PRO A 1 73 ? -0.854 -4.420 13.900 1.00 93.38 73 PRO A O 1
ATOM 581 N N . TRP A 1 74 ? -1.015 -6.633 13.565 1.00 95.62 74 TRP A N 1
ATOM 582 C CA . TRP A 1 74 ? 0.116 -6.721 12.641 1.00 95.62 74 TRP A CA 1
ATOM 583 C C . TRP A 1 74 ? -0.111 -5.940 11.341 1.00 95.62 74 TRP A C 1
ATOM 585 O O . TRP A 1 74 ? 0.850 -5.538 10.685 1.00 95.62 74 TRP A O 1
ATOM 595 N N . SER A 1 75 ? -1.369 -5.684 10.971 1.00 96.62 75 SER A N 1
ATOM 596 C CA . SER A 1 75 ? -1.698 -5.054 9.696 1.00 96.62 75 SER A CA 1
ATOM 597 C C . SER A 1 75 ? -1.291 -3.593 9.635 1.00 96.62 75 SER A C 1
ATOM 599 O O . SER A 1 75 ? -0.987 -3.099 8.552 1.00 96.62 75 SER A O 1
ATOM 601 N N . TRP A 1 76 ? -1.267 -2.907 10.779 1.00 97.12 76 TRP A N 1
ATOM 602 C CA . TRP A 1 76 ? -0.763 -1.542 10.852 1.00 97.12 76 TRP A CA 1
ATOM 603 C C . TRP A 1 76 ? 0.714 -1.496 10.454 1.00 97.12 76 TRP A C 1
ATOM 605 O O . TRP A 1 76 ? 1.087 -0.752 9.552 1.00 97.12 76 TRP A O 1
ATOM 615 N N . GLY A 1 77 ? 1.541 -2.345 11.073 1.00 97.06 77 GLY A N 1
ATOM 616 C CA . GLY A 1 77 ? 2.974 -2.409 10.783 1.00 97.06 77 GLY A CA 1
ATOM 617 C C . GLY A 1 77 ? 3.247 -2.811 9.335 1.00 97.06 77 GLY A C 1
ATOM 618 O O . GLY A 1 77 ? 4.070 -2.183 8.673 1.00 97.06 77 GLY A O 1
ATOM 619 N N . LEU A 1 78 ? 2.501 -3.795 8.823 1.00 97.88 78 LEU A N 1
ATOM 620 C CA . LEU A 1 78 ? 2.611 -4.228 7.431 1.00 97.88 78 LEU A CA 1
ATOM 621 C C . LEU A 1 78 ? 2.261 -3.102 6.446 1.00 97.88 78 LEU A C 1
ATOM 623 O O . LEU A 1 78 ? 3.006 -2.881 5.495 1.00 97.88 78 LEU A O 1
ATOM 627 N N . ALA A 1 79 ? 1.178 -2.358 6.692 1.00 97.62 79 ALA A N 1
ATOM 628 C CA . ALA A 1 79 ? 0.788 -1.226 5.852 1.00 97.62 79 ALA A CA 1
ATOM 629 C C . ALA A 1 79 ? 1.841 -0.107 5.867 1.00 97.62 79 ALA A C 1
ATOM 631 O O . ALA A 1 79 ? 2.197 0.406 4.807 1.00 97.62 79 ALA A O 1
ATOM 632 N N . MET A 1 80 ? 2.383 0.228 7.043 1.00 98.25 80 MET A N 1
ATOM 633 C CA . MET A 1 80 ? 3.445 1.234 7.173 1.00 98.25 80 MET A CA 1
ATOM 634 C C . MET A 1 80 ? 4.720 0.817 6.434 1.00 98.25 80 MET A C 1
ATOM 636 O O . MET A 1 80 ? 5.286 1.615 5.686 1.00 98.25 80 MET A O 1
ATOM 640 N N . ALA A 1 81 ? 5.154 -0.434 6.603 1.00 98.06 81 ALA A N 1
ATOM 641 C CA . ALA A 1 81 ? 6.347 -0.957 5.946 1.00 98.06 81 ALA A CA 1
ATOM 642 C C . ALA A 1 81 ? 6.179 -1.002 4.422 1.00 98.06 81 ALA A C 1
ATOM 644 O O . ALA A 1 81 ? 7.045 -0.523 3.691 1.00 98.06 81 ALA A O 1
ATOM 645 N N . TYR A 1 82 ? 5.052 -1.527 3.937 1.00 97.62 82 TYR A N 1
ATOM 646 C CA . TYR A 1 82 ? 4.808 -1.666 2.504 1.00 97.62 82 TYR A CA 1
ATOM 647 C C . TYR A 1 82 ? 4.591 -0.321 1.804 1.00 97.62 82 TYR A C 1
ATOM 649 O O . TYR A 1 82 ? 5.134 -0.088 0.725 1.00 97.62 82 TYR A O 1
ATOM 657 N N . GLY A 1 83 ? 3.872 0.615 2.427 1.00 97.31 83 GLY A N 1
ATOM 658 C CA . GLY A 1 83 ? 3.751 1.963 1.874 1.00 97.31 83 GLY A CA 1
ATOM 659 C C . GLY A 1 83 ? 5.093 2.704 1.852 1.00 97.31 83 GLY A C 1
ATOM 660 O O . GLY A 1 83 ? 5.408 3.366 0.865 1.00 97.31 83 GLY A O 1
ATOM 661 N N . GLY A 1 84 ? 5.923 2.549 2.892 1.00 97.44 84 GLY A N 1
ATOM 662 C CA . GLY A 1 84 ? 7.282 3.102 2.919 1.00 97.44 84 GLY A CA 1
ATOM 663 C C . GLY A 1 84 ? 8.196 2.496 1.848 1.00 97.44 84 GLY A C 1
ATOM 664 O O . GLY A 1 84 ? 8.946 3.221 1.187 1.00 97.44 84 GLY A O 1
ATOM 665 N N . PHE A 1 85 ? 8.079 1.186 1.618 1.00 96.19 85 PHE A N 1
ATOM 666 C CA . PHE A 1 85 ? 8.718 0.483 0.506 1.00 96.19 85 PHE A CA 1
ATOM 667 C C . PHE A 1 85 ? 8.297 1.082 -0.843 1.00 96.19 85 PHE A C 1
ATOM 669 O O . PHE A 1 85 ? 9.157 1.424 -1.655 1.00 96.19 85 PHE A O 1
ATOM 676 N N . GLY A 1 86 ? 6.992 1.282 -1.055 1.00 95.06 86 GLY A N 1
ATOM 677 C CA . GLY A 1 86 ? 6.447 1.873 -2.277 1.00 95.06 86 GLY A CA 1
ATOM 678 C C . GLY A 1 86 ? 6.961 3.290 -2.530 1.00 95.06 86 GLY A C 1
ATOM 679 O O . GLY A 1 86 ? 7.451 3.571 -3.621 1.00 95.06 86 GLY A O 1
ATOM 680 N N . ILE A 1 87 ? 6.932 4.161 -1.514 1.00 97.38 87 ILE A N 1
ATOM 681 C CA . ILE A 1 87 ? 7.440 5.541 -1.610 1.00 97.38 87 ILE A CA 1
ATOM 682 C C . ILE A 1 87 ? 8.936 5.554 -1.941 1.00 97.38 87 ILE A C 1
ATOM 684 O O . ILE A 1 87 ? 9.356 6.263 -2.852 1.00 97.38 87 ILE A O 1
ATOM 688 N N . THR A 1 88 ? 9.742 4.753 -1.238 1.00 96.94 88 THR A N 1
ATOM 689 C CA . THR A 1 88 ? 11.195 4.687 -1.470 1.00 96.94 88 THR A CA 1
ATOM 690 C C . THR A 1 88 ? 11.512 4.182 -2.876 1.00 96.94 88 THR A C 1
ATOM 692 O O . THR A 1 88 ? 12.318 4.780 -3.589 1.00 96.94 88 THR A O 1
ATOM 695 N N . SER A 1 89 ? 10.849 3.103 -3.298 1.00 95.06 89 SER A N 1
ATOM 696 C CA . SER A 1 89 ? 11.006 2.537 -4.638 1.00 95.06 89 SER A CA 1
ATOM 697 C C . SER A 1 89 ? 10.618 3.545 -5.716 1.00 95.06 89 SER A C 1
ATOM 699 O O . SER A 1 89 ? 11.337 3.715 -6.701 1.00 95.06 89 SER A O 1
ATOM 701 N N . GLU A 1 90 ? 9.513 4.259 -5.514 1.00 94.88 90 GLU A N 1
ATOM 702 C CA . GLU A 1 90 ? 9.035 5.270 -6.446 1.00 94.88 90 GLU A CA 1
ATOM 703 C C . GLU A 1 90 ? 9.995 6.456 -6.554 1.00 94.88 90 GLU A C 1
ATOM 705 O O . GLU A 1 90 ? 10.359 6.849 -7.661 1.00 94.88 90 GLU A O 1
ATOM 710 N N . LEU A 1 91 ? 10.490 6.959 -5.425 1.00 95.75 91 LEU A N 1
ATOM 711 C CA . LEU A 1 91 ? 11.490 8.020 -5.394 1.00 95.75 91 LEU A CA 1
ATOM 712 C C . LEU A 1 91 ? 12.744 7.633 -6.196 1.00 95.75 91 LEU A C 1
ATOM 714 O O . LEU A 1 91 ? 13.155 8.367 -7.094 1.00 95.75 91 LEU A O 1
ATOM 718 N N . MET A 1 92 ? 13.316 6.454 -5.928 1.00 96.75 92 MET A N 1
ATOM 719 C CA . MET A 1 92 ? 14.488 5.947 -6.659 1.00 96.75 92 MET A CA 1
ATOM 720 C C . MET A 1 92 ? 14.204 5.768 -8.149 1.00 96.75 92 MET A C 1
ATOM 722 O O . MET A 1 92 ? 15.033 6.093 -8.998 1.00 96.75 92 MET A O 1
ATOM 726 N N . ASN A 1 93 ? 13.015 5.277 -8.485 1.00 95.06 93 ASN A N 1
ATOM 727 C CA . ASN A 1 93 ? 12.620 5.117 -9.868 1.00 95.06 93 ASN A CA 1
ATOM 728 C C . ASN A 1 93 ? 12.493 6.460 -10.603 1.00 95.06 93 ASN A C 1
ATOM 730 O O . ASN A 1 93 ? 12.816 6.503 -11.787 1.00 95.06 93 ASN A O 1
ATOM 734 N N . GLN A 1 94 ? 12.015 7.530 -9.965 1.00 94.88 94 GLN A N 1
ATOM 735 C CA . GLN A 1 94 ? 11.969 8.848 -10.612 1.00 94.88 94 GLN A CA 1
ATOM 736 C C . GLN A 1 94 ? 13.356 9.477 -10.737 1.00 94.88 94 GLN A C 1
ATOM 738 O O . GLN A 1 94 ? 13.637 10.109 -11.752 1.00 94.88 94 GLN A O 1
ATOM 743 N N . PHE A 1 95 ? 14.247 9.248 -9.767 1.00 95.44 95 PHE A N 1
ATOM 744 C CA . PHE A 1 95 ? 15.653 9.635 -9.901 1.00 95.44 95 PHE A CA 1
ATOM 745 C C . PHE A 1 95 ? 16.328 8.950 -11.096 1.00 95.44 95 PHE A C 1
ATOM 747 O O . PHE A 1 95 ? 17.044 9.608 -11.843 1.00 95.44 95 PHE A O 1
ATOM 754 N N . GLN A 1 96 ? 16.077 7.654 -11.302 1.00 96.19 96 GLN A N 1
ATOM 755 C CA . GLN A 1 96 ? 16.731 6.884 -12.363 1.00 96.19 96 GLN A CA 1
ATOM 756 C C . GLN A 1 96 ? 16.071 7.037 -13.742 1.00 96.19 96 GLN A C 1
ATOM 758 O O . GLN A 1 96 ? 16.758 7.080 -14.759 1.00 96.19 96 GLN A O 1
ATOM 763 N N . PHE A 1 97 ? 14.738 7.068 -13.801 1.00 92.69 97 PHE A N 1
ATOM 764 C CA . PHE A 1 97 ? 13.974 7.024 -15.056 1.00 92.69 97 PHE A CA 1
ATOM 765 C C . PHE A 1 97 ? 13.298 8.352 -15.419 1.00 92.69 97 PHE A C 1
ATOM 767 O O . PHE A 1 97 ? 12.598 8.411 -16.430 1.00 92.69 97 PHE A O 1
ATOM 774 N N . GLY A 1 98 ? 13.492 9.398 -14.615 1.00 93.69 98 GLY A N 1
ATOM 775 C CA . GLY A 1 98 ? 12.891 10.713 -14.808 1.00 93.69 98 GLY A CA 1
ATOM 776 C C . GLY A 1 98 ? 11.519 10.880 -14.148 1.00 93.69 98 GLY A C 1
ATOM 777 O O . GLY A 1 98 ? 10.874 9.925 -13.703 1.00 93.69 98 GLY A O 1
ATOM 778 N N . TYR A 1 99 ? 11.079 12.138 -14.093 1.00 93.94 99 TYR A N 1
ATOM 779 C CA . TYR A 1 99 ? 9.834 12.542 -13.444 1.00 93.94 99 TYR A CA 1
ATOM 780 C C . TYR A 1 99 ? 8.588 12.009 -14.163 1.00 93.94 99 TYR A C 1
ATOM 782 O O . TYR A 1 99 ? 8.493 12.063 -15.391 1.00 93.94 99 TYR A O 1
ATOM 790 N N . HIS A 1 100 ? 7.586 11.572 -13.395 1.00 93.00 100 HIS A N 1
ATOM 791 C CA . HIS A 1 100 ? 6.308 11.116 -13.938 1.00 93.00 100 HIS A CA 1
ATOM 792 C C . HIS A 1 100 ? 5.123 11.524 -13.053 1.00 93.00 100 H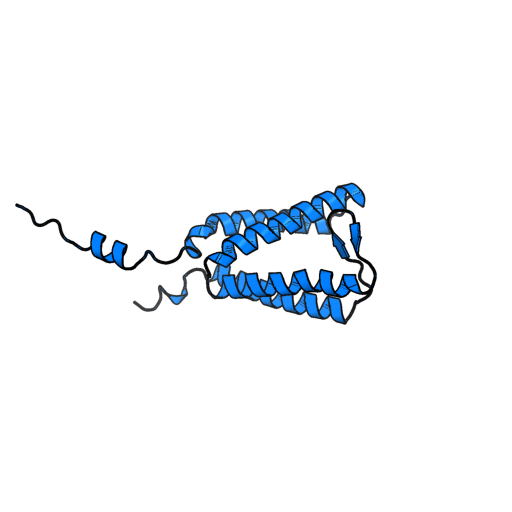IS A C 1
ATOM 794 O O . HIS A 1 100 ? 4.942 11.021 -11.945 1.00 93.00 100 HIS A O 1
ATOM 800 N N . HIS A 1 101 ? 4.241 12.372 -13.585 1.00 93.06 101 HIS A N 1
ATOM 801 C CA . HIS A 1 101 ? 3.122 12.979 -12.854 1.00 93.06 101 HIS A CA 1
ATOM 802 C C . HIS A 1 101 ? 2.194 11.960 -12.166 1.00 93.06 101 HIS A C 1
ATOM 804 O O . HIS A 1 101 ? 1.903 12.120 -10.982 1.00 93.06 101 HIS A O 1
ATOM 810 N N . LEU A 1 102 ? 1.786 10.878 -12.849 1.00 89.94 102 LEU A N 1
ATOM 811 C CA . LEU A 1 102 ? 0.929 9.849 -12.230 1.00 89.94 102 LEU A CA 1
ATOM 812 C C . LEU A 1 102 ? 1.602 9.169 -11.033 1.00 89.94 102 LEU A C 1
ATOM 814 O O . LEU A 1 102 ? 0.946 8.872 -10.037 1.00 89.94 102 LEU A O 1
ATOM 818 N N . ARG A 1 103 ? 2.917 8.949 -11.108 1.00 89.38 103 ARG A N 1
ATOM 819 C CA . ARG A 1 103 ? 3.652 8.236 -10.066 1.00 89.38 103 ARG A CA 1
ATOM 820 C C . ARG A 1 103 ? 3.908 9.134 -8.859 1.00 89.38 103 ARG A C 1
ATOM 822 O O . ARG A 1 103 ? 3.773 8.696 -7.722 1.00 89.38 103 ARG A O 1
ATOM 829 N N . THR A 1 104 ? 4.164 10.417 -9.106 1.00 93.81 104 THR A N 1
ATOM 830 C CA . THR A 1 104 ? 4.200 11.453 -8.065 1.00 93.81 104 THR A CA 1
ATOM 831 C C . THR A 1 104 ? 2.857 11.580 -7.354 1.00 93.81 104 THR A C 1
ATOM 833 O O . THR A 1 104 ? 2.825 11.624 -6.126 1.00 93.81 104 THR A O 1
ATOM 836 N N . GLY A 1 105 ? 1.749 11.574 -8.104 1.00 94.25 105 GLY A N 1
ATOM 837 C CA . GLY A 1 105 ? 0.402 11.551 -7.534 1.00 94.25 105 GLY A CA 1
ATOM 838 C C . GLY A 1 105 ? 0.198 10.345 -6.618 1.00 94.25 105 GLY A C 1
ATOM 839 O O . GLY A 1 105 ? -0.165 10.518 -5.456 1.00 94.25 105 GLY A O 1
ATOM 840 N N . PHE A 1 106 ? 0.531 9.144 -7.101 1.00 90.50 106 PHE A N 1
ATOM 841 C CA . PHE A 1 106 ? 0.451 7.912 -6.314 1.00 90.50 106 PHE A CA 1
ATOM 842 C C . PHE A 1 106 ? 1.292 7.978 -5.029 1.00 90.50 106 PHE A C 1
ATOM 844 O O . PHE A 1 106 ? 0.797 7.657 -3.945 1.00 90.50 106 PHE A O 1
ATOM 851 N N . MET A 1 107 ? 2.536 8.456 -5.121 1.00 95.56 107 MET A N 1
ATOM 852 C CA . MET A 1 107 ? 3.439 8.622 -3.978 1.00 95.56 107 MET A CA 1
ATOM 853 C C . MET A 1 107 ? 2.871 9.595 -2.936 1.00 95.56 107 MET A C 1
ATOM 855 O O . MET A 1 107 ? 2.842 9.272 -1.748 1.00 95.56 107 MET A O 1
ATOM 859 N N . ALA A 1 108 ? 2.358 10.749 -3.370 1.00 96.69 108 ALA A N 1
ATOM 860 C CA . ALA A 1 108 ? 1.741 11.734 -2.484 1.00 96.69 108 ALA A CA 1
ATOM 861 C C . ALA A 1 108 ? 0.489 11.171 -1.793 1.00 96.69 108 ALA A C 1
ATOM 863 O O . ALA A 1 108 ? 0.351 11.280 -0.574 1.00 96.69 108 ALA A O 1
ATOM 864 N N . THR A 1 109 ? -0.396 10.503 -2.540 1.00 96.44 109 THR A N 1
ATOM 865 C CA . THR A 1 109 ? -1.587 9.864 -1.957 1.00 96.44 109 THR A CA 1
ATOM 866 C C . THR A 1 109 ? -1.228 8.731 -1.000 1.00 96.44 109 THR A C 1
ATOM 868 O O . THR A 1 109 ? -1.874 8.585 0.035 1.00 96.44 109 THR A O 1
ATOM 871 N N . THR A 1 110 ? -0.160 7.978 -1.284 1.00 96.50 110 THR A N 1
ATOM 872 C CA . THR A 1 110 ? 0.349 6.931 -0.388 1.00 96.50 110 THR A CA 1
ATOM 873 C C . THR A 1 110 ? 0.861 7.544 0.911 1.00 96.50 110 THR A C 1
ATOM 875 O O . THR A 1 110 ? 0.501 7.072 1.984 1.00 96.50 110 THR A O 1
ATOM 878 N N . ALA A 1 111 ? 1.629 8.635 0.848 1.00 98.00 111 ALA A N 1
ATOM 879 C CA . ALA A 1 111 ? 2.106 9.332 2.041 1.00 98.00 111 ALA A CA 1
ATOM 880 C C . ALA A 1 111 ? 0.944 9.843 2.911 1.00 98.00 111 ALA A C 1
ATOM 882 O O . ALA A 1 111 ? 0.936 9.621 4.121 1.00 98.00 111 ALA A O 1
ATOM 883 N N . LEU A 1 112 ? -0.077 10.453 2.298 1.00 98.19 112 LEU A N 1
ATOM 884 C CA . LEU A 1 112 ? -1.284 10.892 3.007 1.00 98.19 112 LEU A CA 1
ATOM 885 C C . LEU A 1 112 ? -2.033 9.720 3.651 1.00 98.19 112 LEU A C 1
ATOM 887 O O . LEU A 1 112 ? -2.443 9.810 4.810 1.00 98.19 112 LEU A O 1
ATOM 891 N N . PHE A 1 113 ? -2.172 8.608 2.929 1.00 97.56 113 PHE A N 1
ATOM 892 C CA . PHE A 1 113 ? -2.773 7.389 3.459 1.00 97.56 113 PHE A CA 1
ATOM 893 C C . PHE A 1 113 ? -1.987 6.839 4.657 1.00 97.56 113 PHE A C 1
ATOM 895 O O . PHE A 1 113 ? -2.592 6.504 5.673 1.00 97.56 113 PHE A O 1
ATOM 902 N N . LEU A 1 114 ? -0.654 6.808 4.596 1.00 98.12 114 LEU A N 1
ATOM 903 C CA . LEU A 1 114 ? 0.180 6.371 5.719 1.00 98.12 114 LEU A CA 1
ATOM 904 C C . LEU A 1 114 ? 0.050 7.292 6.931 1.00 98.12 114 LEU A C 1
ATOM 906 O O . LEU A 1 114 ? -0.078 6.796 8.049 1.00 98.12 114 LEU A O 1
ATOM 910 N N . CYS A 1 115 ? 0.013 8.611 6.733 1.00 98.44 115 CYS A N 1
ATOM 911 C CA . CYS A 1 115 ? -0.261 9.565 7.811 1.00 98.44 115 CYS A CA 1
ATOM 912 C C . CYS A 1 115 ? -1.621 9.287 8.466 1.00 98.44 115 CYS A C 1
ATOM 914 O O . CYS A 1 115 ? -1.731 9.252 9.694 1.00 98.44 115 CYS A O 1
ATOM 916 N N . TYR A 1 116 ? -2.648 9.024 7.658 1.00 97.94 116 TYR A N 1
ATOM 917 C CA . TYR A 1 116 ? -3.970 8.652 8.150 1.00 97.94 116 TYR A CA 1
ATOM 918 C C . TYR A 1 116 ? -3.951 7.317 8.923 1.00 97.94 116 TYR A C 1
ATOM 920 O O . TYR A 1 116 ? -4.490 7.232 10.027 1.00 97.94 116 TYR A O 1
ATOM 928 N N . VAL A 1 117 ? -3.290 6.276 8.413 1.00 97.00 117 VAL A N 1
ATOM 929 C CA . VAL A 1 117 ? -3.167 4.978 9.104 1.00 97.00 117 VAL A CA 1
ATOM 930 C C . VAL A 1 117 ? -2.366 5.109 10.404 1.00 97.00 117 VAL A C 1
ATOM 932 O O . VAL A 1 117 ? -2.741 4.519 11.420 1.00 97.00 117 VAL A O 1
ATOM 935 N N . ALA A 1 118 ? -1.304 5.918 10.414 1.00 97.31 118 ALA A N 1
ATOM 936 C CA . ALA A 1 118 ? -0.531 6.242 11.610 1.00 97.31 118 ALA A CA 1
ATOM 937 C C . ALA A 1 118 ? -1.403 6.929 12.671 1.00 97.31 118 ALA A C 1
ATOM 939 O O . ALA A 1 118 ? -1.400 6.506 13.828 1.00 97.31 118 ALA A O 1
ATOM 940 N N . TRP A 1 119 ? -2.226 7.903 12.272 1.00 96.69 119 TRP A N 1
ATOM 941 C CA . TRP A 1 119 ? -3.207 8.542 13.154 1.00 96.69 119 TRP A CA 1
ATOM 942 C C . TRP A 1 119 ? -4.208 7.531 13.736 1.00 96.69 119 TRP A C 1
ATOM 944 O O . TRP A 1 119 ? -4.601 7.612 14.899 1.00 96.69 119 TRP A O 1
ATOM 954 N N . ARG A 1 120 ? -4.611 6.528 12.950 1.00 95.75 120 ARG A N 1
ATOM 955 C CA . ARG A 1 120 ? -5.588 5.503 13.354 1.00 95.75 120 ARG A CA 1
ATOM 956 C C . ARG A 1 120 ? -4.983 4.288 14.059 1.00 95.75 120 ARG A C 1
ATOM 958 O O . ARG A 1 120 ? -5.717 3.336 14.333 1.00 95.75 120 ARG A O 1
ATOM 96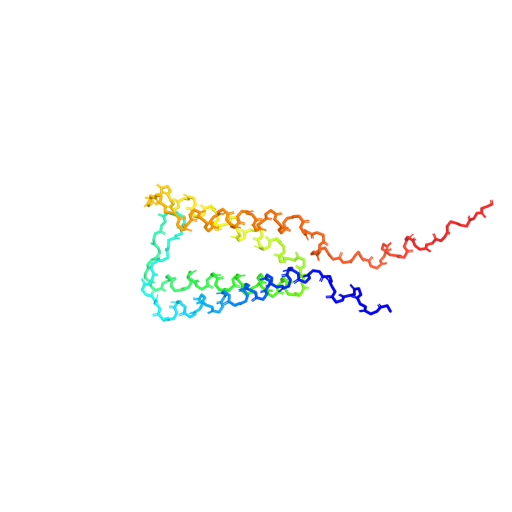5 N N . ARG A 1 121 ? -3.697 4.327 14.428 1.00 94.81 121 ARG A N 1
ATOM 966 C CA . ARG A 1 121 ? -2.958 3.213 15.055 1.00 94.81 121 ARG A CA 1
ATOM 967 C C . ARG A 1 121 ? -3.685 2.559 16.233 1.00 94.81 121 ARG A C 1
ATOM 969 O O . ARG A 1 121 ? -3.662 1.340 16.353 1.00 94.81 121 ARG A O 1
ATOM 976 N N . VAL A 1 122 ? -4.367 3.340 17.074 1.00 92.44 122 VAL A N 1
ATOM 977 C CA . VAL A 1 122 ? -5.089 2.837 18.264 1.00 92.44 122 VAL A CA 1
ATOM 978 C C . VAL A 1 122 ? -6.168 1.805 17.908 1.00 92.44 122 VAL A C 1
ATOM 980 O O . VAL A 1 122 ? -6.477 0.927 18.710 1.00 92.44 122 VAL A O 1
ATOM 983 N N . LEU A 1 123 ? -6.731 1.849 16.698 1.00 92.56 123 LEU A N 1
ATOM 984 C CA . LEU A 1 123 ? -7.742 0.877 16.273 1.00 92.56 123 LEU A CA 1
ATOM 985 C C . LEU A 1 123 ? -7.183 -0.520 16.005 1.00 92.56 123 LEU A C 1
ATOM 987 O O . LEU A 1 123 ? -7.961 -1.469 16.023 1.00 92.56 123 LEU A O 1
ATOM 991 N N . PHE A 1 124 ? -5.871 -0.628 15.807 1.00 91.38 124 PHE A N 1
ATOM 992 C CA . PHE A 1 124 ? -5.154 -1.884 15.622 1.00 91.38 124 PHE A CA 1
ATOM 993 C C . PHE A 1 124 ? -4.541 -2.407 16.931 1.00 91.38 124 PHE A C 1
ATOM 995 O O . PHE A 1 124 ? -3.937 -3.470 16.931 1.00 91.38 124 PHE A O 1
ATOM 1002 N N . ALA A 1 125 ? -4.657 -1.689 18.052 1.00 86.12 125 ALA A N 1
ATOM 1003 C CA . ALA A 1 125 ? -4.150 -2.184 19.328 1.00 86.12 125 ALA A CA 1
ATOM 1004 C C . ALA A 1 125 ? -5.014 -3.349 19.839 1.00 86.12 125 ALA A C 1
ATOM 1006 O O . ALA A 1 125 ? -6.249 -3.267 19.820 1.00 86.12 125 ALA A O 1
ATOM 1007 N N . ASP A 1 126 ? -4.367 -4.408 20.333 1.00 72.94 126 ASP A N 1
ATOM 1008 C CA . ASP A 1 126 ? -5.070 -5.474 21.042 1.00 72.94 126 ASP A CA 1
ATOM 1009 C C . ASP A 1 126 ? -5.784 -4.895 22.275 1.00 72.94 126 ASP A C 1
ATOM 1011 O O . ASP A 1 126 ? -5.224 -4.048 22.982 1.00 72.94 126 ASP A O 1
ATOM 1015 N N . PRO A 1 127 ? -7.027 -5.319 22.570 1.00 62.44 127 PRO A N 1
ATOM 1016 C CA . PRO A 1 127 ? -7.654 -4.970 23.834 1.00 62.44 127 PRO A CA 1
ATOM 1017 C C . PRO A 1 127 ? -6.789 -5.529 24.969 1.00 62.44 127 PRO A C 1
ATOM 1019 O O . PRO A 1 127 ? -6.451 -6.711 24.945 1.00 62.44 127 PRO A O 1
ATOM 1022 N N . LEU A 1 128 ? -6.440 -4.678 25.944 1.00 58.75 128 LEU A N 1
ATOM 1023 C CA . LEU A 1 128 ? -5.535 -4.996 27.057 1.00 58.75 128 LEU A CA 1
ATOM 1024 C C . LEU A 1 128 ? -5.737 -6.423 27.611 1.00 58.75 128 LEU A C 1
ATOM 1026 O O . LEU A 1 128 ? -6.895 -6.877 27.710 1.00 58.75 128 LEU A O 1
ATOM 1030 N N . PRO A 1 129 ? -4.646 -7.103 28.027 1.00 61.03 129 PRO A N 1
ATOM 1031 C CA . PRO A 1 129 ? -4.715 -8.420 28.647 1.00 61.03 129 PRO A CA 1
ATOM 1032 C C . PRO A 1 129 ? -5.761 -8.455 29.776 1.00 61.03 129 PRO A C 1
ATOM 1034 O O . PRO A 1 129 ? -5.918 -7.461 30.494 1.00 61.03 129 PRO A O 1
ATOM 1037 N N . PRO A 1 130 ? -6.485 -9.575 29.972 1.00 59.75 130 PRO A N 1
ATOM 1038 C CA . PRO A 1 130 ? -7.520 -9.690 31.005 1.00 59.75 130 PRO A CA 1
ATOM 1039 C C . PRO A 1 130 ? -7.049 -9.286 32.412 1.00 59.75 130 PRO A C 1
ATOM 1041 O O . PRO A 1 130 ? -7.819 -8.720 33.183 1.00 59.75 130 PRO A O 1
ATOM 1044 N N . THR A 1 131 ? -5.771 -9.511 32.722 1.00 59.34 131 THR A N 1
ATOM 1045 C CA . THR A 1 131 ? -5.139 -9.183 34.007 1.00 59.34 131 THR A CA 1
ATOM 1046 C C . THR A 1 131 ? -5.155 -7.689 34.331 1.00 59.34 131 THR A C 1
ATOM 1048 O O . THR A 1 131 ? -5.372 -7.320 35.481 1.00 59.34 131 THR A O 1
ATOM 1051 N N . THR A 1 132 ? -5.013 -6.809 33.337 1.00 58.25 132 THR A N 1
ATOM 1052 C CA . THR A 1 132 ? -5.063 -5.350 33.546 1.00 58.25 132 THR A CA 1
ATOM 1053 C C . THR A 1 132 ? -6.498 -4.846 33.727 1.00 58.25 132 THR A C 1
ATOM 1055 O O . THR A 1 132 ? -6.722 -3.873 34.440 1.00 58.25 132 THR A O 1
ATOM 1058 N N . ARG A 1 133 ? -7.486 -5.530 33.129 1.00 55.69 133 ARG A N 1
ATOM 1059 C CA . ARG A 1 133 ? -8.916 -5.198 33.273 1.00 55.69 133 ARG A CA 1
ATOM 1060 C C . ARG A 1 133 ? -9.460 -5.471 34.677 1.00 55.69 133 ARG A C 1
ATOM 1062 O O . ARG A 1 133 ? -10.332 -4.738 35.125 1.00 55.69 133 ARG A O 1
ATOM 1069 N N . LEU A 1 134 ? -8.945 -6.498 35.356 1.00 58.47 134 LEU A N 1
ATOM 1070 C CA . LEU A 1 134 ? -9.339 -6.840 36.729 1.00 58.47 134 LEU A CA 1
ATOM 1071 C C . LEU A 1 134 ? -8.717 -5.892 37.768 1.00 58.47 134 LEU A C 1
ATOM 1073 O O . LEU A 1 134 ? -9.359 -5.561 38.760 1.00 58.47 134 LEU A O 1
ATOM 1077 N N . ALA A 1 135 ? -7.496 -5.408 37.520 1.00 59.38 135 ALA A N 1
ATOM 1078 C CA . ALA A 1 135 ? -6.811 -4.477 38.418 1.00 59.38 135 ALA A CA 1
ATOM 1079 C C . ALA A 1 135 ? -7.478 -3.089 38.477 1.00 59.38 135 ALA A C 1
ATOM 1081 O O . ALA A 1 135 ? -7.455 -2.450 39.522 1.00 59.38 135 ALA A O 1
ATOM 1082 N N . SER A 1 136 ? -8.112 -2.631 37.390 1.00 55.53 136 SER A N 1
ATOM 1083 C CA . SER A 1 136 ? -8.814 -1.338 37.362 1.00 55.53 136 SER A CA 1
ATOM 1084 C C . SER A 1 136 ? -10.229 -1.372 37.953 1.00 55.53 136 SER A C 1
ATOM 1086 O O . SER A 1 136 ? -10.864 -0.327 38.042 1.00 55.53 136 SER A O 1
ATOM 1088 N N . SER A 1 137 ? -10.760 -2.554 38.286 1.00 57.81 137 SER A N 1
ATOM 1089 C CA . SER A 1 137 ? -12.131 -2.724 38.795 1.00 57.81 137 SER A CA 1
ATOM 1090 C C . SER A 1 137 ? -12.228 -2.941 40.305 1.00 57.81 137 SER A C 1
ATOM 1092 O O . SER A 1 137 ? -13.342 -3.060 40.809 1.00 57.81 137 SER A O 1
ATOM 1094 N N . SER A 1 138 ? -11.109 -3.007 41.033 1.00 56.41 138 SER A N 1
ATOM 1095 C CA . SER A 1 138 ? -11.156 -3.049 42.497 1.00 56.41 138 SER A CA 1
ATOM 1096 C C . SER A 1 138 ? -11.498 -1.655 43.032 1.00 56.41 138 SER A C 1
ATOM 1098 O O . SER A 1 138 ? -10.717 -0.731 42.805 1.00 56.41 138 SER A O 1
ATOM 1100 N N . PRO A 1 139 ? -12.635 -1.470 43.727 1.00 56.88 139 PRO A N 1
ATOM 1101 C CA . PRO A 1 139 ? -12.906 -0.223 44.421 1.00 56.88 139 PRO A CA 1
ATOM 1102 C C . PRO A 1 139 ? -11.905 -0.087 45.572 1.00 56.88 139 PRO A C 1
ATOM 1104 O O . PRO A 1 139 ? -11.710 -1.039 46.330 1.00 56.88 139 PRO A O 1
ATOM 1107 N N . GLU A 1 140 ? -11.279 1.083 45.709 1.00 59.19 140 GLU A N 1
ATOM 1108 C CA . GLU A 1 140 ? -10.623 1.467 46.960 1.00 59.19 140 GLU A CA 1
ATOM 1109 C C . GLU A 1 140 ? -11.650 1.334 48.088 1.00 59.19 140 GLU A C 1
ATOM 1111 O O . GLU A 1 140 ? -12.673 2.020 48.102 1.00 59.19 140 GLU A O 1
ATOM 1116 N N . VAL A 1 141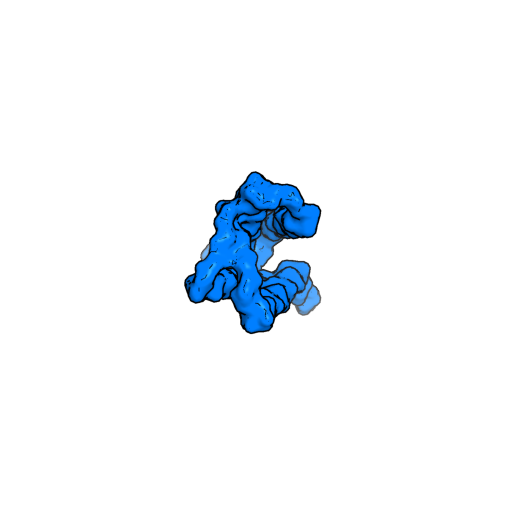 ? -11.408 0.397 49.004 1.00 63.00 141 VAL A N 1
ATOM 1117 C CA . VAL A 1 141 ? -12.182 0.270 50.237 1.00 63.00 141 VAL A CA 1
ATOM 1118 C C . VAL A 1 141 ? -11.696 1.388 51.163 1.00 63.00 141 VAL A C 1
ATOM 1120 O O . VAL A 1 141 ? -10.514 1.378 51.512 1.00 63.00 141 VAL A O 1
ATOM 1123 N N . PRO A 1 142 ? -12.544 2.359 51.551 1.00 63.22 142 PRO A N 1
ATOM 1124 C CA . PRO A 1 142 ? -12.144 3.391 52.496 1.00 63.22 142 PRO A CA 1
ATOM 1125 C C . PRO A 1 142 ? -11.952 2.753 53.875 1.00 63.22 142 PRO A C 1
ATOM 1127 O O . PRO A 1 142 ? -12.840 2.046 54.356 1.00 63.22 142 PRO A O 1
ATOM 1130 N N . SER A 1 143 ? -10.780 2.986 54.467 1.00 67.06 143 SER A N 1
ATOM 1131 C CA . SER A 1 143 ? -10.426 2.659 55.854 1.00 67.06 143 SER A CA 1
ATOM 1132 C C . SER A 1 143 ? -11.059 3.618 56.852 1.00 67.06 143 SER A C 1
ATOM 1134 O O . SER A 1 143 ? -11.014 4.834 56.552 1.00 67.06 143 SER A O 1
#

Sequence (143 aa):
MVRQTTQRGIDLKLFGALFLLVGLIDLLIIEFFPAYALKLFGVTIVGPLAYLVKLHSPAVHFLIGYGFVFLRPWSWGLAMAYGGFGITSELMNQFQFGYHHLRTGFMATTALFLCYVAWRRVLFADPLPPTTRLASSSPEVPS

Radius of gyration: 20.34 Å; chains: 1; bounding box: 44×29×76 Å

Foldseek 3Di:
DPPPVVPQLVVLLVQLVVLLVVLVVLVVCCVVPVVDWDQFLLDTDDDPCVSVVSNVSSVLSNVLSVCSNVLALVSLVSLLVVLVRLLNRLVSNCVNVNDDPVSVVVNVVSVVVNVVSVVVNVSSDDDDDPVVVVVVPDDPDDD

pLDDT: mean 87.67, std 14.86, range [38.03, 98.56]